Protein AF-A0A8X6VZY4-F1 (afdb_monomer_lite)

Radius of gyration: 20.99 Å; chains: 1; bounding box: 39×26×76 Å

InterPro domains:
  IPR036397 Ribonuclease H superfamily [G3DSA:3.30.420.10] (1-59)

Foldseek 3Di:
DDPLVVQQVVDPDNDPDPVSVVVSSLVSLLPDDLVVVLVVLVVVLVVVVVVVVVVCVVVVDDDPPPPVNVVSVVVSVVVSVVSVVVSVVSVVVVVVVVVPDDDDDDD

pLDDT: mean 78.5, std 12.31, range [52.56, 91.56]

Secondary structure (DSSP, 8-state):
--HHHHHHHT-SS---SHHHHHHHHHHHHHHS-HHHHHHHHHHHHHHHHHHHHHHHHHHT--S-HHHHHHHHHHHHHHHHHHHHHHHHHHHHHHHHHHS--PPPPP-

Organism: Trichonephila clavipes (NCBI:txid2585209)

Structure (mmCIF, N/CA/C/O backbone):
data_AF-A0A8X6VZY4-F1
#
_entry.id   AF-A0A8X6VZY4-F1
#
loop_
_atom_site.group_PDB
_atom_site.id
_atom_site.type_symbol
_atom_site.label_atom_id
_atom_site.label_alt_id
_atom_site.label_comp_id
_atom_site.label_asym_id
_atom_site.label_entity_id
_atom_site.label_seq_id
_atom_site.pdbx_PDB_ins_code
_atom_site.Cartn_x
_atom_site.Cartn_y
_atom_site.Cartn_z
_atom_site.occupancy
_atom_site.B_iso_or_equiv
_atom_site.auth_seq_id
_atom_site.auth_comp_id
_atom_site.auth_asym_id
_atom_site.auth_atom_id
_atom_site.pdbx_PDB_model_num
ATOM 1 N N . MET A 1 1 ? -15.191 5.108 -6.295 1.00 55.09 1 MET A N 1
ATOM 2 C CA . MET A 1 1 ? -14.774 4.788 -4.906 1.00 55.09 1 MET A CA 1
ATOM 3 C C . MET A 1 1 ? -13.742 3.660 -4.908 1.00 55.09 1 MET A C 1
ATOM 5 O O . MET A 1 1 ? -14.024 2.599 -5.458 1.00 55.09 1 MET A O 1
ATOM 9 N N . GLY A 1 2 ? -12.547 3.894 -4.350 1.00 75.94 2 GLY A N 1
ATOM 10 C CA . GLY A 1 2 ? -11.448 2.912 -4.281 1.00 75.94 2 GLY A CA 1
ATOM 11 C C . GLY A 1 2 ? -11.687 1.763 -3.285 1.00 75.94 2 GLY A C 1
ATOM 12 O O . GLY A 1 2 ? -12.700 1.741 -2.588 1.00 75.94 2 GLY A O 1
ATOM 13 N N . PHE A 1 3 ? -10.753 0.804 -3.212 1.00 82.62 3 PHE A N 1
ATOM 14 C CA . PHE A 1 3 ? -10.868 -0.418 -2.391 1.00 82.62 3 PHE A CA 1
ATOM 15 C C . PHE A 1 3 ? -11.173 -0.140 -0.906 1.00 82.62 3 PHE A C 1
ATOM 17 O O . PHE A 1 3 ? -12.093 -0.737 -0.353 1.00 82.62 3 PHE A O 1
ATOM 24 N N . LEU A 1 4 ? -10.473 0.815 -0.285 1.00 83.50 4 LEU A N 1
ATOM 25 C CA . LEU A 1 4 ? -10.705 1.216 1.111 1.00 83.50 4 LEU A CA 1
ATOM 26 C C . LEU A 1 4 ? -12.109 1.793 1.333 1.00 83.50 4 LEU A C 1
ATOM 28 O O . LEU A 1 4 ? -12.768 1.431 2.301 1.00 83.50 4 LEU A O 1
ATOM 32 N N . GLY A 1 5 ? -12.593 2.638 0.416 1.00 83.50 5 GLY A N 1
ATOM 33 C CA . GLY A 1 5 ? -13.926 3.238 0.519 1.00 83.50 5 GLY A CA 1
ATOM 34 C C . GLY A 1 5 ? -15.045 2.198 0.447 1.00 83.50 5 GLY A C 1
ATOM 35 O O . GLY A 1 5 ? -16.013 2.286 1.194 1.00 83.50 5 GLY A O 1
ATOM 36 N N . ARG A 1 6 ? -14.883 1.165 -0.394 1.00 87.31 6 ARG A N 1
ATOM 37 C CA . ARG A 1 6 ? -15.840 0.049 -0.463 1.00 87.31 6 ARG A CA 1
ATOM 38 C C . ARG A 1 6 ? -15.847 -0.784 0.815 1.00 87.31 6 ARG A C 1
ATOM 40 O O . ARG A 1 6 ? -16.919 -1.110 1.307 1.00 87.31 6 ARG A O 1
ATOM 47 N N . ARG A 1 7 ? -14.671 -1.103 1.367 1.00 84.31 7 ARG A N 1
ATOM 48 C CA . ARG A 1 7 ? -14.586 -1.867 2.621 1.00 84.31 7 ARG A CA 1
ATOM 49 C C . ARG A 1 7 ? -15.148 -1.089 3.803 1.00 84.31 7 ARG A C 1
ATOM 51 O O . ARG A 1 7 ? -15.881 -1.666 4.591 1.00 84.31 7 ARG A O 1
ATOM 58 N N . LEU A 1 8 ? -14.882 0.215 3.874 1.00 85.00 8 LEU A N 1
ATOM 59 C CA . LEU A 1 8 ? -15.429 1.090 4.908 1.00 85.00 8 LEU A CA 1
ATOM 60 C C . LEU A 1 8 ? -16.965 1.151 4.859 1.00 85.00 8 LEU A C 1
ATOM 62 O O . LEU A 1 8 ? -17.602 1.048 5.900 1.00 85.00 8 LEU A O 1
ATOM 66 N N . ALA A 1 9 ? -17.549 1.263 3.661 1.00 84.38 9 ALA A N 1
ATOM 67 C CA . ALA A 1 9 ? -19.002 1.266 3.469 1.00 84.38 9 ALA A CA 1
ATOM 68 C C . ALA A 1 9 ? -19.663 -0.090 3.782 1.00 84.38 9 ALA A C 1
ATOM 70 O O . ALA A 1 9 ? -20.834 -0.129 4.138 1.00 84.38 9 ALA A O 1
ATOM 71 N N . ALA A 1 10 ? -18.919 -1.192 3.658 1.00 84.31 10 ALA A N 1
ATOM 72 C CA . ALA A 1 10 ? -19.395 -2.541 3.955 1.00 84.31 10 ALA A CA 1
ATOM 73 C C . ALA A 1 10 ? -19.256 -2.938 5.440 1.00 84.31 10 ALA A C 1
ATOM 75 O O . ALA A 1 10 ? -19.605 -4.062 5.803 1.00 84.31 10 ALA A O 1
ATOM 76 N N . ARG A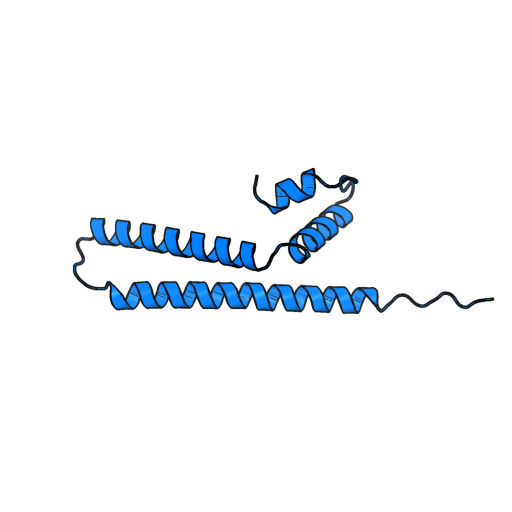 1 11 ? -18.722 -2.063 6.308 1.00 82.88 11 ARG A N 1
ATOM 77 C CA . ARG A 1 11 ? -18.596 -2.358 7.743 1.00 82.88 11 ARG A CA 1
ATOM 78 C C . ARG A 1 11 ? -19.978 -2.424 8.388 1.00 82.88 11 ARG A C 1
ATOM 80 O O . ARG A 1 11 ? -20.796 -1.529 8.209 1.00 82.88 11 ARG A O 1
ATOM 87 N N . THR A 1 12 ? -20.198 -3.461 9.193 1.00 77.56 12 THR A N 1
ATOM 88 C CA . THR A 1 12 ? -21.442 -3.685 9.950 1.00 77.56 12 THR A CA 1
ATOM 89 C C . THR A 1 12 ? -21.746 -2.572 10.945 1.00 77.56 12 THR A C 1
ATOM 91 O O . THR A 1 12 ? -22.911 -2.268 11.177 1.00 77.56 12 THR A O 1
ATOM 94 N N . LEU A 1 13 ? -20.711 -1.951 11.515 1.00 78.19 13 LEU A N 1
ATOM 95 C CA . LEU A 1 13 ? -20.844 -0.756 12.340 1.00 78.19 13 LEU A CA 1
ATOM 96 C C . LEU A 1 13 ? -20.258 0.439 11.580 1.00 78.19 13 LEU A C 1
ATOM 98 O O . LEU A 1 13 ? -19.035 0.478 11.374 1.00 78.19 13 LEU A O 1
ATOM 102 N N . PRO A 1 14 ? -21.096 1.400 11.147 1.00 77.19 14 PRO A N 1
ATOM 103 C CA . PRO A 1 14 ? -20.595 2.633 10.572 1.00 77.19 14 PRO A CA 1
ATOM 104 C C . PRO A 1 14 ? -19.831 3.398 11.662 1.00 77.19 14 PRO A C 1
ATOM 106 O O . PRO A 1 14 ? -20.349 3.555 12.768 1.00 77.19 14 PRO A O 1
ATOM 109 N N . PRO A 1 15 ? -18.595 3.852 11.395 1.00 80.19 15 PRO A N 1
ATOM 110 C CA . PRO A 1 15 ? -17.855 4.647 12.363 1.00 80.19 15 PRO A CA 1
ATOM 111 C C . PRO A 1 15 ? -18.595 5.964 12.604 1.00 80.19 15 PRO A C 1
ATOM 113 O O . PRO A 1 15 ? -18.833 6.725 11.667 1.00 80.19 15 PRO A O 1
ATOM 116 N N . VAL A 1 16 ? -18.951 6.223 13.860 1.00 86.56 16 VAL A N 1
ATOM 117 C CA . VAL A 1 16 ? -19.760 7.389 14.250 1.00 86.56 16 VAL A CA 1
ATOM 118 C C . VAL A 1 16 ? -18.858 8.539 14.699 1.00 86.56 16 VAL A C 1
ATOM 120 O O . VAL A 1 16 ? -19.227 9.708 14.620 1.00 86.56 16 VAL A O 1
ATOM 123 N N . THR A 1 17 ? -17.632 8.219 15.129 1.00 90.94 17 THR A N 1
ATOM 124 C CA . THR A 1 17 ? -16.640 9.197 15.585 1.00 90.94 17 THR A CA 1
ATOM 125 C C . THR A 1 17 ? -15.409 9.253 14.678 1.00 90.94 17 THR A C 1
ATOM 127 O O . THR A 1 17 ? -15.007 8.264 14.062 1.00 90.94 17 THR A O 1
ATOM 130 N N . ILE A 1 18 ? -14.726 10.406 14.649 1.00 91.25 18 ILE A N 1
ATOM 131 C CA . ILE A 1 18 ? -13.454 10.581 13.915 1.00 91.25 18 ILE A CA 1
ATOM 132 C C . ILE A 1 18 ? -12.404 9.555 14.378 1.00 91.25 18 ILE A C 1
ATOM 134 O O . ILE A 1 18 ? -11.615 9.045 13.579 1.00 91.25 18 ILE A O 1
ATOM 138 N N . ARG A 1 19 ? -12.406 9.211 15.672 1.00 88.00 19 ARG A N 1
ATOM 139 C CA . ARG A 1 19 ? -11.496 8.213 16.245 1.00 88.00 19 ARG A CA 1
ATOM 140 C C . ARG A 1 19 ? -11.764 6.818 15.680 1.00 88.00 19 ARG A C 1
ATOM 142 O O . ARG A 1 19 ? -10.814 6.143 15.291 1.00 88.00 19 ARG A O 1
ATOM 149 N N . GLU A 1 20 ? -13.026 6.404 15.618 1.00 87.56 20 GLU A N 1
ATOM 150 C CA . GLU A 1 20 ? -13.427 5.122 15.027 1.00 87.56 20 GLU A CA 1
ATOM 151 C C . GLU A 1 20 ? -13.139 5.070 13.536 1.00 87.56 20 GLU A C 1
ATOM 153 O O . GLU A 1 20 ? -12.624 4.065 13.063 1.00 87.56 20 GLU A O 1
ATOM 158 N N . LEU A 1 21 ? -13.394 6.157 12.804 1.00 88.69 21 LEU A N 1
ATOM 159 C CA . LEU A 1 21 ? -13.069 6.236 11.383 1.00 88.69 21 LEU A CA 1
ATOM 160 C C . LEU A 1 21 ? -11.566 6.049 11.152 1.00 88.69 21 LEU A C 1
ATOM 162 O O . LEU A 1 21 ? -11.160 5.281 10.281 1.00 88.69 21 LEU A O 1
ATOM 166 N N . ARG A 1 22 ? -10.729 6.703 11.965 1.00 89.38 22 ARG A N 1
ATOM 167 C CA . ARG A 1 22 ? -9.272 6.554 11.891 1.00 89.38 22 ARG A CA 1
ATOM 168 C C . ARG A 1 22 ? -8.834 5.114 12.159 1.00 89.38 22 ARG A C 1
ATOM 170 O O . ARG A 1 22 ? -7.972 4.611 11.444 1.00 89.38 22 ARG A O 1
ATOM 177 N N . LEU A 1 23 ? -9.412 4.460 13.166 1.00 86.56 23 LEU A N 1
ATOM 178 C CA . LEU A 1 23 ? -9.114 3.059 13.481 1.00 86.56 23 LEU A CA 1
ATOM 179 C C . LEU A 1 23 ? -9.590 2.123 12.371 1.00 86.56 23 LEU A C 1
ATOM 181 O O . LEU A 1 23 ? -8.810 1.306 11.899 1.00 86.56 23 LEU A O 1
ATOM 185 N N . ALA A 1 24 ? -10.816 2.310 11.882 1.00 88.06 24 ALA A N 1
ATOM 186 C CA . ALA A 1 24 ? -11.370 1.542 10.778 1.00 88.06 24 ALA A CA 1
ATOM 187 C C . ALA A 1 24 ? -10.476 1.640 9.537 1.00 88.06 24 ALA A C 1
ATOM 189 O O . ALA A 1 24 ? -10.106 0.617 8.977 1.00 88.06 24 ALA A O 1
ATOM 190 N N . LEU A 1 25 ? -10.044 2.842 9.148 1.00 88.62 25 LEU A N 1
ATOM 191 C CA . LEU A 1 25 ? -9.124 3.021 8.022 1.00 88.62 25 LEU A CA 1
ATOM 192 C C . LEU A 1 25 ? -7.778 2.327 8.246 1.00 88.62 25 LEU A C 1
ATOM 194 O O . LEU A 1 25 ? -7.247 1.731 7.312 1.00 88.62 25 LEU A O 1
ATOM 198 N N . GLN A 1 26 ? -7.229 2.380 9.462 1.00 87.69 26 GLN A N 1
ATOM 199 C CA . GLN A 1 26 ? -5.990 1.676 9.787 1.00 87.69 26 GLN A CA 1
ATOM 200 C C . GLN A 1 26 ? -6.159 0.154 9.740 1.00 87.69 26 GLN A C 1
ATOM 202 O O . GLN A 1 26 ? -5.275 -0.519 9.219 1.00 87.69 26 GLN A O 1
ATOM 207 N N . ASP A 1 27 ? -7.276 -0.381 10.231 1.00 86.31 27 ASP A N 1
ATOM 208 C CA . ASP A 1 27 ? -7.583 -1.812 10.194 1.00 86.31 27 ASP A CA 1
ATOM 209 C C . ASP A 1 27 ? -7.788 -2.292 8.755 1.00 86.31 27 ASP A C 1
ATOM 211 O O . ASP A 1 27 ? -7.185 -3.279 8.337 1.00 86.31 27 ASP A O 1
ATOM 215 N N . GLU A 1 28 ? -8.576 -1.563 7.959 1.00 89.38 28 GLU A N 1
ATOM 216 C CA . GLU A 1 28 ? -8.771 -1.868 6.539 1.00 89.38 28 GLU A CA 1
ATOM 217 C C . GLU A 1 28 ? -7.443 -1.787 5.771 1.00 89.38 28 GLU A C 1
ATOM 219 O O . GLU A 1 28 ? -7.123 -2.663 4.958 1.00 89.38 28 GLU A O 1
ATOM 224 N N . TRP A 1 29 ? -6.626 -0.771 6.071 1.00 88.94 29 TRP A N 1
ATOM 225 C CA . TRP A 1 29 ? -5.280 -0.641 5.526 1.00 88.94 29 TRP A CA 1
ATOM 226 C C . TRP A 1 29 ? -4.350 -1.754 5.991 1.00 88.94 29 TRP A C 1
ATOM 228 O O . TRP A 1 29 ? -3.497 -2.145 5.208 1.00 88.94 29 TRP A O 1
ATOM 238 N N . ALA A 1 30 ? -4.485 -2.309 7.197 1.00 86.81 30 ALA A N 1
ATOM 239 C CA . ALA A 1 30 ? -3.677 -3.429 7.688 1.00 86.81 30 ALA A CA 1
ATOM 240 C C . ALA A 1 30 ? -4.162 -4.794 7.157 1.00 86.81 30 ALA A C 1
ATOM 242 O O . ALA A 1 30 ? -3.360 -5.727 7.042 1.00 86.81 30 ALA A O 1
ATOM 243 N N . ALA A 1 31 ? -5.446 -4.895 6.798 1.00 86.75 31 ALA A N 1
ATOM 244 C CA . ALA A 1 31 ? -6.109 -6.091 6.278 1.00 86.75 31 ALA A CA 1
ATOM 245 C C . ALA A 1 31 ? -6.054 -6.225 4.745 1.00 86.75 31 ALA A C 1
ATOM 247 O O . ALA A 1 31 ? -6.443 -7.256 4.202 1.00 86.75 31 ALA A O 1
ATOM 248 N N . MET A 1 32 ? -5.600 -5.200 4.019 1.00 88.44 32 MET A N 1
ATOM 249 C CA . MET A 1 32 ? -5.425 -5.269 2.564 1.00 88.44 32 MET A CA 1
ATOM 250 C C . MET A 1 32 ? -4.424 -6.378 2.151 1.00 88.44 32 MET A C 1
ATOM 252 O O . MET A 1 32 ? -3.346 -6.487 2.742 1.00 88.44 32 MET A O 1
ATOM 256 N N . PRO A 1 33 ? -4.710 -7.210 1.140 1.00 88.19 33 PRO A N 1
ATOM 257 C CA . PRO A 1 33 ? -3.729 -8.178 0.651 1.00 88.19 33 PRO A CA 1
ATOM 258 C C . PRO A 1 33 ? -2.498 -7.474 0.066 1.00 88.19 33 PRO A C 1
ATOM 260 O O . PRO A 1 33 ? -2.645 -6.517 -0.692 1.00 88.19 33 PRO A O 1
ATOM 263 N N . GLN A 1 34 ? -1.286 -7.947 0.377 1.00 86.88 34 GLN A N 1
ATOM 264 C CA . GLN A 1 34 ? -0.055 -7.356 -0.175 1.00 86.88 34 GLN A CA 1
ATOM 265 C C . GLN A 1 34 ? -0.024 -7.445 -1.708 1.00 86.88 34 GLN A C 1
ATOM 267 O O . GLN A 1 34 ? 0.341 -6.484 -2.369 1.00 86.88 34 GLN A O 1
ATOM 272 N N . GLN A 1 35 ? -0.536 -8.542 -2.269 1.00 89.06 35 GLN A N 1
ATOM 273 C CA . GLN A 1 35 ? -0.682 -8.731 -3.716 1.00 89.06 35 GLN A CA 1
ATOM 274 C C . GLN A 1 35 ? -1.527 -7.638 -4.384 1.00 89.06 35 GLN A C 1
ATOM 276 O O . GLN A 1 35 ? -1.239 -7.229 -5.507 1.00 89.06 35 GLN A O 1
ATOM 281 N N . LEU A 1 36 ? -2.550 -7.122 -3.691 1.00 88.50 36 LEU A N 1
ATOM 282 C CA . LEU A 1 36 ? -3.362 -6.026 -4.214 1.00 88.50 36 LEU A CA 1
ATOM 283 C C . LEU A 1 36 ? -2.565 -4.717 -4.255 1.00 88.50 36 LEU A C 1
ATOM 285 O O . LEU A 1 36 ? -2.666 -3.973 -5.225 1.00 88.50 36 LEU A O 1
ATOM 289 N N . ILE A 1 37 ? -1.766 -4.451 -3.221 1.00 89.75 37 ILE A N 1
ATOM 290 C CA . ILE A 1 37 ? -0.873 -3.287 -3.169 1.00 89.75 37 ILE A CA 1
ATOM 291 C C . ILE A 1 37 ? 0.151 -3.370 -4.304 1.00 89.75 37 IL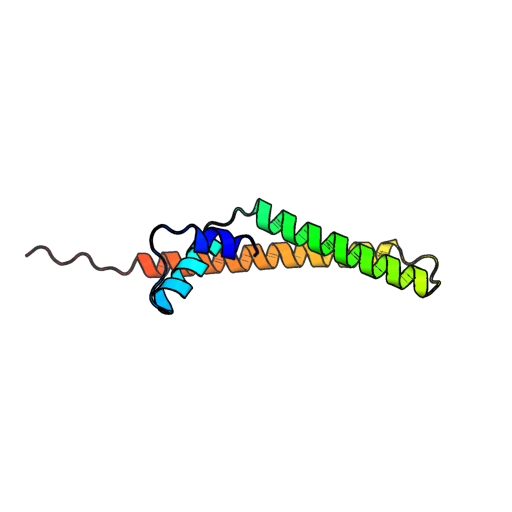E A C 1
ATOM 293 O O . ILE A 1 37 ? 0.311 -2.411 -5.053 1.00 89.75 37 ILE A O 1
ATOM 297 N N . ASP A 1 38 ? 0.773 -4.533 -4.478 1.00 89.88 38 ASP A N 1
ATOM 298 C CA . ASP A 1 38 ? 1.786 -4.761 -5.507 1.00 89.88 38 ASP A CA 1
ATOM 299 C C . ASP A 1 38 ? 1.183 -4.599 -6.912 1.00 89.88 38 ASP A C 1
ATOM 301 O O . ASP A 1 38 ? 1.721 -3.872 -7.744 1.00 89.88 38 ASP A O 1
ATOM 305 N N . THR A 1 39 ? -0.009 -5.158 -7.146 1.00 90.56 39 THR A N 1
ATOM 306 C CA . THR A 1 39 ? -0.756 -4.985 -8.405 1.00 90.56 39 THR A CA 1
ATOM 307 C C . THR A 1 39 ? -1.067 -3.514 -8.687 1.00 90.56 39 THR A C 1
ATOM 309 O O . THR A 1 39 ? -0.940 -3.059 -9.826 1.00 90.56 39 THR A O 1
ATOM 312 N N . LEU A 1 40 ? -1.474 -2.750 -7.667 1.00 89.50 40 LEU A N 1
ATOM 313 C CA . LEU A 1 40 ? -1.764 -1.324 -7.817 1.00 89.50 40 LEU A CA 1
ATOM 314 C C . LEU A 1 40 ? -0.507 -0.536 -8.188 1.00 89.50 40 LEU A C 1
ATOM 316 O O . LEU A 1 40 ? -0.565 0.248 -9.134 1.00 89.50 40 LEU A O 1
ATOM 320 N N . ILE A 1 41 ? 0.610 -0.776 -7.501 1.00 89.38 41 ILE A N 1
ATOM 321 C CA . ILE A 1 41 ? 1.894 -0.114 -7.766 1.00 89.38 41 ILE A CA 1
ATOM 322 C C . ILE A 1 41 ? 2.377 -0.436 -9.186 1.00 89.38 41 ILE A C 1
ATOM 324 O O . ILE A 1 41 ? 2.644 0.485 -9.954 1.00 89.38 41 ILE A O 1
ATOM 328 N N . LEU A 1 42 ? 2.340 -1.707 -9.597 1.00 87.88 42 LEU A N 1
ATOM 329 C CA . LEU A 1 42 ? 2.677 -2.125 -10.964 1.00 87.88 42 LEU A CA 1
ATOM 330 C C . LEU A 1 42 ? 1.748 -1.505 -12.020 1.00 87.88 42 LEU A C 1
ATOM 332 O O . LEU A 1 42 ? 2.174 -1.168 -13.122 1.00 87.88 42 LEU A O 1
ATOM 336 N N . SER A 1 43 ? 0.455 -1.347 -11.717 1.00 88.75 43 SER A N 1
ATOM 337 C CA . SER A 1 43 ? -0.487 -0.677 -12.628 1.00 88.75 43 SER A CA 1
ATOM 338 C C . SER A 1 43 ? -0.219 0.823 -12.765 1.00 88.75 43 SER A C 1
ATOM 340 O O . SER A 1 43 ? -0.606 1.421 -13.768 1.00 88.75 43 SER A O 1
ATOM 342 N N . MET A 1 44 ? 0.365 1.448 -11.739 1.00 88.69 44 MET A N 1
ATOM 343 C CA . MET A 1 44 ? 0.748 2.856 -11.776 1.00 88.69 44 MET A CA 1
ATOM 344 C C . MET A 1 44 ? 2.064 3.028 -12.515 1.00 88.69 44 MET A C 1
ATOM 346 O O . MET A 1 44 ? 2.128 3.899 -13.370 1.00 88.69 44 MET A O 1
ATOM 350 N N . GLY A 1 45 ? 3.020 2.123 -12.299 1.00 86.88 45 GLY A N 1
ATOM 351 C CA . GLY A 1 45 ? 4.242 2.010 -13.090 1.00 86.88 45 GLY A CA 1
ATOM 352 C C . GLY A 1 45 ? 3.977 1.972 -14.592 1.00 86.88 45 GLY A C 1
ATOM 353 O O . GLY A 1 45 ? 4.351 2.896 -15.303 1.00 86.88 45 GLY A O 1
ATOM 354 N N . ARG A 1 46 ? 3.171 1.003 -15.043 1.00 86.38 46 ARG A N 1
ATOM 355 C CA . ARG A 1 46 ? 2.779 0.874 -16.460 1.00 86.38 46 ARG A CA 1
ATOM 356 C C . ARG A 1 46 ? 2.097 2.119 -17.028 1.00 86.38 46 ARG A C 1
ATOM 358 O O . ARG A 1 46 ? 2.287 2.467 -18.189 1.00 86.38 46 ARG A O 1
ATOM 365 N N . ARG A 1 47 ? 1.277 2.801 -16.221 1.00 88.12 47 ARG A N 1
ATOM 366 C CA . ARG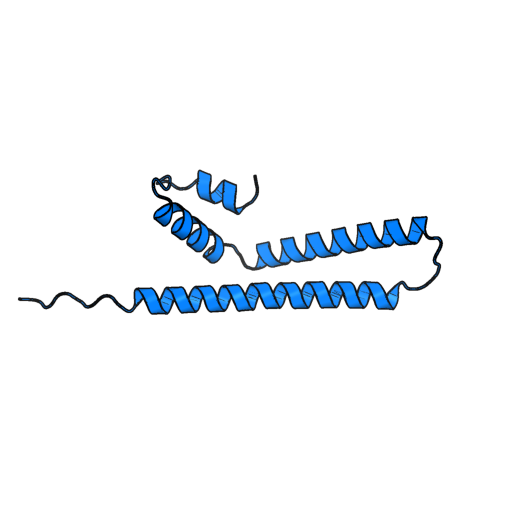 A 1 47 ? 0.629 4.056 -16.636 1.00 88.12 47 ARG A CA 1
ATOM 367 C C . ARG A 1 47 ? 1.642 5.192 -16.760 1.00 88.12 47 ARG A C 1
ATOM 369 O O . ARG A 1 47 ? 1.545 5.959 -17.708 1.00 88.12 47 ARG A O 1
ATOM 376 N N . CYS A 1 48 ? 2.610 5.277 -15.852 1.00 86.25 48 CYS A N 1
ATOM 377 C CA . CYS A 1 48 ? 3.706 6.237 -15.941 1.00 86.25 48 CYS A CA 1
ATOM 378 C C . CYS A 1 48 ? 4.580 5.980 -17.174 1.00 86.25 48 CYS A C 1
ATOM 380 O O . CYS A 1 48 ? 4.833 6.921 -17.916 1.00 86.25 48 CYS A O 1
ATOM 382 N N . GLU A 1 49 ? 4.953 4.726 -17.444 1.00 83.56 49 GLU A N 1
ATOM 383 C CA . GLU A 1 49 ? 5.686 4.324 -18.657 1.00 83.56 49 GLU A CA 1
ATOM 384 C C . GLU A 1 49 ? 4.923 4.726 -19.920 1.00 83.56 49 GLU A C 1
ATOM 386 O O . GLU A 1 49 ? 5.472 5.374 -20.803 1.00 83.56 49 GLU A O 1
ATOM 391 N N . THR A 1 50 ? 3.617 4.442 -19.970 1.00 84.94 50 THR A N 1
ATOM 392 C CA . THR A 1 50 ? 2.764 4.824 -21.107 1.00 84.94 50 THR A CA 1
ATOM 393 C C . THR A 1 50 ? 2.737 6.347 -21.298 1.00 84.94 50 THR A C 1
ATOM 395 O O . THR A 1 50 ? 2.850 6.837 -22.420 1.00 84.94 50 THR A O 1
ATOM 398 N N . CYS A 1 51 ? 2.625 7.122 -20.213 1.00 84.50 51 CYS A N 1
ATOM 399 C CA . CYS A 1 51 ? 2.676 8.586 -20.269 1.00 84.50 51 CYS A CA 1
ATOM 400 C C . CYS A 1 51 ? 4.039 9.116 -20.745 1.00 84.50 51 CYS A C 1
ATOM 402 O O . CYS A 1 51 ? 4.076 10.095 -21.491 1.00 84.50 51 CYS A O 1
ATOM 404 N N . LEU A 1 52 ? 5.142 8.489 -20.327 1.00 81.88 52 LEU A N 1
ATOM 405 C CA . LEU A 1 52 ? 6.495 8.849 -20.757 1.00 81.88 52 LEU A CA 1
ATOM 406 C C . LEU A 1 52 ? 6.714 8.515 -22.235 1.00 81.88 52 LEU A C 1
ATOM 408 O O . LEU A 1 52 ? 7.156 9.381 -22.984 1.00 81.88 52 LEU A O 1
ATOM 412 N N . ALA A 1 53 ? 6.296 7.330 -22.682 1.00 78.62 53 ALA A N 1
ATOM 413 C CA . ALA A 1 53 ? 6.364 6.922 -24.082 1.00 78.62 53 ALA A CA 1
ATOM 414 C C . ALA A 1 53 ? 5.561 7.868 -24.993 1.00 78.62 53 ALA A C 1
ATOM 416 O O . ALA A 1 53 ? 6.056 8.312 -26.029 1.00 78.62 53 ALA A O 1
ATOM 417 N N . HIS A 1 54 ? 4.353 8.270 -24.580 1.00 76.56 54 HIS A N 1
ATOM 418 C CA . HIS A 1 54 ? 3.585 9.289 -25.302 1.00 76.56 54 HIS A CA 1
ATOM 419 C C . HIS A 1 54 ? 4.296 10.649 -25.344 1.00 76.56 54 HIS A C 1
ATOM 421 O O . HIS A 1 54 ? 4.229 11.340 -26.360 1.00 76.56 54 HIS A O 1
ATOM 427 N N . ARG A 1 55 ? 4.989 11.043 -24.269 1.00 70.75 55 ARG A N 1
ATOM 428 C CA . ARG A 1 55 ? 5.778 12.282 -24.233 1.00 70.75 55 ARG A CA 1
ATOM 429 C C . ARG A 1 55 ? 6.982 12.211 -25.176 1.00 70.75 55 ARG A C 1
ATOM 431 O O . ARG A 1 55 ? 7.195 13.158 -25.925 1.00 70.75 55 ARG A O 1
ATOM 438 N N . GLY A 1 56 ? 7.711 11.094 -25.184 1.00 65.12 56 GLY A N 1
ATOM 439 C CA . GLY A 1 56 ? 8.842 10.849 -26.085 1.00 65.12 56 GLY A CA 1
ATOM 440 C C . GLY A 1 56 ? 8.435 10.835 -27.560 1.00 65.12 56 GLY A C 1
ATOM 441 O O . GLY A 1 56 ? 9.116 11.440 -28.386 1.00 65.12 56 GLY A O 1
ATOM 442 N N . PHE A 1 57 ? 7.265 10.265 -27.875 1.00 58.84 57 PHE A N 1
ATOM 443 C CA . PHE A 1 57 ? 6.685 10.284 -29.222 1.00 58.84 57 PHE A CA 1
ATOM 444 C C . PHE A 1 57 ? 6.354 11.705 -29.711 1.00 58.84 57 PHE A C 1
ATOM 446 O O . PHE A 1 57 ? 6.564 12.019 -30.880 1.00 58.84 57 PHE A O 1
ATOM 453 N N . MET A 1 58 ? 5.875 12.592 -28.829 1.00 57.56 58 MET A N 1
ATOM 454 C CA . MET A 1 58 ? 5.652 14.005 -29.179 1.00 57.56 58 MET A CA 1
ATOM 455 C C . MET A 1 58 ? 6.952 14.814 -29.296 1.00 57.56 58 MET A C 1
ATOM 457 O O . MET A 1 58 ? 6.960 15.851 -29.954 1.00 57.56 58 MET A O 1
ATOM 461 N N . GLU A 1 59 ? 8.032 14.376 -28.642 1.00 60.19 59 GLU A N 1
ATOM 462 C CA . GLU A 1 59 ? 9.302 15.110 -28.561 1.00 60.19 59 GLU A CA 1
ATOM 463 C C . GLU A 1 59 ? 10.355 14.624 -29.580 1.00 60.19 59 GLU A C 1
ATOM 465 O O . GLU A 1 59 ? 11.443 15.189 -29.645 1.00 60.19 59 GLU A O 1
ATOM 470 N N . GLY A 1 60 ? 10.039 13.620 -30.411 1.00 57.53 60 GLY A N 1
ATOM 471 C CA . GLY A 1 60 ? 10.879 13.199 -31.540 1.00 57.53 60 GLY A CA 1
ATOM 472 C C . GLY A 1 60 ? 12.268 12.677 -31.151 1.00 57.53 60 GLY A C 1
ATOM 473 O O . GLY A 1 60 ? 13.211 12.846 -31.921 1.00 57.53 60 GLY A O 1
ATOM 474 N N . ARG A 1 61 ? 12.425 12.081 -29.959 1.00 56.00 61 ARG A N 1
ATOM 475 C CA . ARG A 1 61 ? 13.688 11.453 -29.536 1.00 56.00 61 ARG A CA 1
ATOM 476 C C . ARG A 1 61 ? 13.683 9.965 -29.871 1.00 56.00 61 ARG A C 1
ATOM 478 O O . ARG A 1 61 ? 12.980 9.184 -29.242 1.00 56.00 61 ARG A O 1
ATOM 485 N N . GLU A 1 62 ? 14.497 9.596 -30.848 1.00 52.56 62 GLU A N 1
ATOM 486 C CA . GLU A 1 62 ? 14.906 8.221 -31.124 1.00 52.56 62 GLU A CA 1
ATOM 487 C C . GLU A 1 62 ? 15.961 7.803 -30.075 1.00 52.56 62 GLU A C 1
ATOM 489 O O . GLU A 1 62 ? 16.930 8.529 -29.842 1.00 52.56 62 GLU A O 1
ATOM 494 N N . SER A 1 63 ? 15.785 6.634 -29.446 1.00 52.69 63 SER A N 1
ATOM 495 C CA . SER A 1 63 ? 16.788 5.884 -28.653 1.00 52.69 63 SER A CA 1
ATOM 496 C C . SER A 1 63 ? 17.285 6.448 -27.295 1.00 52.69 63 SER A C 1
ATOM 498 O O . SER A 1 63 ? 18.472 6.704 -27.117 1.00 52.69 63 SER A O 1
ATOM 500 N N . VAL A 1 64 ? 16.401 6.517 -26.283 1.00 54.47 64 VAL A N 1
ATOM 501 C CA . VAL A 1 64 ? 16.763 6.443 -24.833 1.00 54.47 64 VAL A CA 1
ATOM 502 C C . VAL A 1 64 ? 15.851 5.421 -24.128 1.00 54.47 64 VAL A C 1
ATOM 504 O O . VAL A 1 64 ? 15.282 5.663 -23.068 1.00 54.47 64 VAL A O 1
ATOM 507 N N . GLU A 1 65 ? 15.602 4.285 -24.776 1.00 56.12 65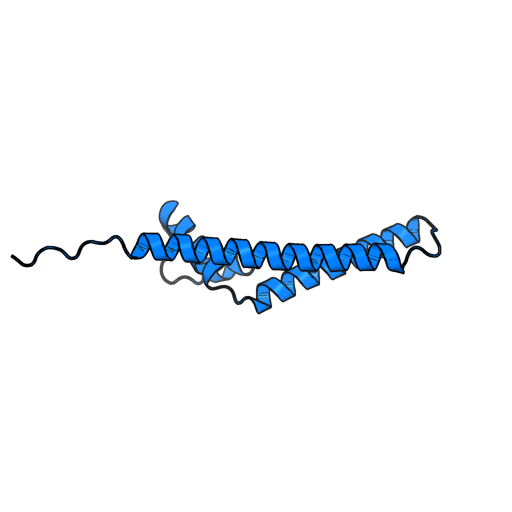 GLU A N 1
ATOM 508 C CA . GLU A 1 65 ? 14.560 3.351 -24.333 1.00 56.12 65 GLU A CA 1
ATOM 509 C C . GLU A 1 65 ? 15.028 2.430 -23.194 1.00 56.12 65 GLU A C 1
ATOM 511 O O . GLU A 1 65 ? 14.200 2.008 -22.394 1.00 56.12 65 GLU A O 1
ATOM 516 N N . ASP A 1 66 ? 16.332 2.210 -23.016 1.00 56.69 66 ASP A N 1
ATOM 517 C CA . ASP A 1 66 ? 16.828 1.271 -21.999 1.00 56.69 66 ASP A CA 1
ATOM 518 C C . ASP A 1 66 ? 17.051 1.912 -20.614 1.00 56.69 66 ASP A C 1
ATOM 520 O O . ASP A 1 66 ? 16.700 1.320 -19.589 1.00 56.69 66 ASP A O 1
ATOM 524 N N . ASP A 1 67 ? 17.565 3.146 -20.553 1.00 64.00 67 ASP A N 1
ATOM 525 C CA . ASP A 1 67 ? 17.917 3.793 -19.278 1.00 64.00 67 ASP A CA 1
ATOM 526 C C . ASP A 1 67 ? 16.687 4.302 -18.504 1.00 64.00 67 ASP A C 1
ATOM 528 O O . ASP A 1 67 ? 16.593 4.128 -17.285 1.00 64.00 67 ASP A O 1
ATOM 532 N N . GLU A 1 68 ? 15.703 4.897 -19.190 1.00 65.44 68 GLU A N 1
ATOM 533 C CA . GLU A 1 68 ? 14.503 5.425 -18.525 1.00 65.44 68 GLU A CA 1
ATOM 534 C C . GLU A 1 68 ? 13.573 4.310 -18.038 1.00 65.44 68 GLU A C 1
ATOM 536 O O . GLU A 1 68 ? 13.052 4.391 -16.924 1.00 65.44 68 GLU A O 1
ATOM 541 N N . HIS A 1 69 ? 13.387 3.243 -18.822 1.00 67.75 69 HIS A N 1
ATOM 542 C CA . HIS A 1 69 ? 12.556 2.108 -18.409 1.00 67.75 69 HIS A CA 1
ATOM 543 C C . HIS A 1 69 ? 13.172 1.372 -17.213 1.00 67.75 69 HIS A C 1
ATOM 545 O O . HIS A 1 69 ? 12.446 0.983 -16.295 1.00 67.75 69 HIS A O 1
ATOM 551 N N . SER A 1 70 ? 14.505 1.258 -17.173 1.00 72.62 70 SER A N 1
ATOM 552 C CA . SER A 1 70 ? 15.239 0.723 -16.022 1.00 72.62 70 SER A CA 1
ATOM 553 C C . SER A 1 70 ? 15.041 1.587 -14.769 1.00 72.62 70 SER A C 1
ATOM 555 O O . SER A 1 70 ? 14.653 1.078 -13.715 1.00 72.62 70 SER A O 1
ATOM 557 N N . ALA A 1 71 ? 15.179 2.913 -14.893 1.00 80.00 71 ALA A N 1
ATOM 558 C CA . ALA A 1 71 ? 14.961 3.837 -13.780 1.00 80.00 71 ALA A CA 1
ATOM 559 C C . ALA A 1 71 ? 13.505 3.828 -13.275 1.00 80.00 71 ALA A C 1
ATOM 561 O O . ALA A 1 71 ? 13.246 3.941 -12.074 1.00 80.00 71 ALA A O 1
ATOM 562 N N . VAL A 1 72 ? 12.520 3.692 -14.169 1.00 80.12 72 VAL A N 1
ATOM 563 C CA . VAL A 1 72 ? 11.106 3.586 -13.784 1.00 80.12 72 VAL A CA 1
ATOM 564 C C . VAL A 1 72 ? 10.836 2.270 -13.052 1.00 80.12 72 VAL A C 1
ATOM 566 O O . VAL A 1 72 ? 10.198 2.298 -11.997 1.00 80.12 72 VAL A O 1
ATOM 569 N N . ALA A 1 73 ? 11.365 1.146 -13.541 1.00 80.88 73 ALA A N 1
ATOM 570 C CA . ALA A 1 73 ? 11.258 -0.154 -12.878 1.00 80.88 73 ALA A CA 1
ATOM 571 C C . ALA A 1 73 ? 11.876 -0.137 -11.469 1.00 80.88 73 ALA A C 1
ATOM 573 O O . ALA A 1 73 ? 11.228 -0.558 -10.506 1.00 80.88 73 ALA A O 1
ATOM 574 N N . GLU A 1 74 ? 13.072 0.437 -11.322 1.00 85.56 74 GLU A N 1
ATOM 575 C CA . GLU A 1 74 ? 13.741 0.594 -10.028 1.00 85.56 74 GLU A CA 1
ATOM 576 C C . GLU A 1 74 ? 12.907 1.456 -9.063 1.00 85.56 74 GLU A C 1
ATOM 578 O O 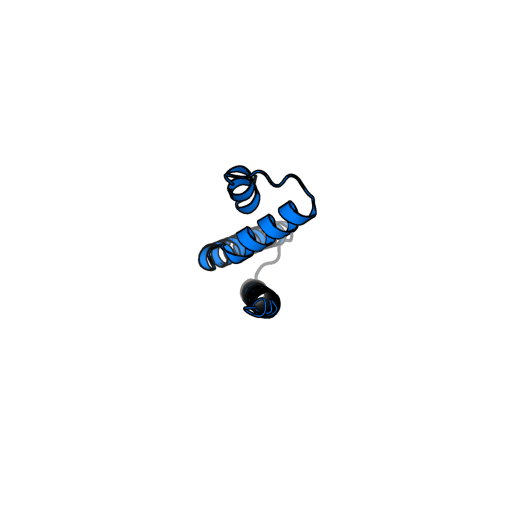. GLU A 1 74 ? 12.694 1.098 -7.902 1.00 85.56 74 GLU A O 1
ATOM 583 N N . ASN A 1 75 ? 12.347 2.568 -9.546 1.00 86.06 75 ASN A N 1
ATOM 584 C CA . ASN A 1 75 ? 11.482 3.435 -8.744 1.00 86.06 75 ASN A CA 1
ATOM 585 C C . ASN A 1 75 ? 10.197 2.729 -8.283 1.00 86.06 75 ASN A C 1
ATOM 587 O O . ASN A 1 75 ? 9.747 2.934 -7.151 1.00 86.06 75 ASN A O 1
ATOM 591 N N . ILE A 1 76 ? 9.604 1.888 -9.134 1.00 87.56 76 ILE A N 1
ATOM 592 C CA . ILE A 1 76 ? 8.422 1.077 -8.808 1.00 87.56 76 ILE A CA 1
ATOM 593 C C . ILE A 1 76 ? 8.755 0.074 -7.699 1.00 87.56 76 ILE A C 1
ATOM 595 O O . ILE A 1 76 ? 7.991 -0.053 -6.735 1.00 87.56 76 ILE A O 1
ATOM 599 N N . GLU A 1 77 ? 9.884 -0.625 -7.813 1.00 87.81 77 GLU A N 1
ATOM 600 C CA . GLU A 1 77 ? 10.327 -1.606 -6.822 1.00 87.81 77 GLU A CA 1
ATOM 601 C C . GLU A 1 77 ? 10.654 -0.939 -5.481 1.00 87.81 77 GLU A C 1
ATOM 603 O O . GLU A 1 77 ? 10.110 -1.335 -4.444 1.00 87.81 77 GLU A O 1
ATOM 608 N N . ASN A 1 78 ? 11.405 0.164 -5.509 1.00 89.88 78 ASN A N 1
ATOM 609 C CA . ASN A 1 78 ? 11.704 0.981 -4.334 1.00 89.88 78 ASN A CA 1
ATOM 610 C C . ASN A 1 78 ? 10.427 1.489 -3.647 1.00 89.88 78 ASN A C 1
ATOM 612 O O . ASN A 1 78 ? 10.298 1.423 -2.419 1.00 89.88 78 ASN A O 1
ATOM 616 N N . ALA A 1 79 ? 9.438 1.951 -4.419 1.00 86.62 79 ALA A N 1
ATOM 617 C CA . ALA A 1 79 ? 8.146 2.369 -3.883 1.00 86.62 79 ALA A CA 1
ATOM 618 C C . ALA A 1 79 ? 7.380 1.194 -3.255 1.00 86.62 79 ALA A C 1
ATOM 620 O O . ALA A 1 79 ? 6.805 1.330 -2.170 1.00 86.62 79 ALA A O 1
ATOM 621 N N . SER A 1 80 ? 7.397 0.024 -3.896 1.00 88.12 80 SER A N 1
ATOM 622 C CA . SER A 1 80 ? 6.774 -1.194 -3.377 1.00 88.12 80 SER A CA 1
ATOM 623 C C . SER A 1 80 ? 7.395 -1.625 -2.048 1.00 88.12 80 SER A C 1
ATOM 625 O O . SER A 1 80 ? 6.681 -1.853 -1.063 1.00 88.12 80 SER A O 1
ATOM 627 N N . GLU A 1 81 ? 8.724 -1.642 -1.961 1.00 90.00 81 GLU A N 1
ATOM 628 C CA . GLU A 1 81 ? 9.436 -1.901 -0.714 1.00 90.00 81 GLU A CA 1
ATOM 629 C C . GLU A 1 81 ? 9.127 -0.872 0.371 1.00 90.00 81 GLU A C 1
ATOM 631 O O . GLU A 1 81 ? 8.901 -1.246 1.525 1.00 90.00 81 GLU A O 1
ATOM 636 N N . ALA A 1 82 ? 9.099 0.418 0.032 1.00 91.56 82 ALA A N 1
ATOM 637 C CA . ALA A 1 82 ? 8.797 1.475 0.987 1.00 91.56 82 ALA A CA 1
ATOM 638 C C . ALA A 1 82 ? 7.395 1.292 1.586 1.00 91.56 82 ALA A C 1
ATOM 640 O O . ALA A 1 82 ? 7.220 1.381 2.807 1.00 91.56 82 ALA A O 1
ATOM 641 N N . VAL A 1 83 ? 6.401 0.949 0.759 1.00 89.19 83 VAL A N 1
ATOM 642 C CA . VAL A 1 83 ? 5.042 0.649 1.228 1.00 89.19 83 VAL A CA 1
ATOM 643 C C . VAL A 1 83 ? 5.033 -0.588 2.130 1.00 89.19 83 VAL A C 1
ATOM 645 O O . VAL A 1 83 ? 4.418 -0.546 3.200 1.00 89.19 83 VAL A O 1
ATOM 648 N N . ARG A 1 84 ? 5.758 -1.659 1.773 1.00 88.75 84 ARG A N 1
ATOM 649 C CA . ARG A 1 84 ? 5.897 -2.858 2.625 1.00 88.75 84 ARG A CA 1
ATOM 650 C C . ARG A 1 84 ? 6.523 -2.526 3.981 1.00 88.75 84 ARG A C 1
ATOM 652 O O . ARG A 1 84 ? 5.967 -2.898 5.016 1.00 88.75 84 ARG A O 1
ATOM 659 N N . LYS A 1 85 ? 7.631 -1.778 3.993 1.00 89.56 85 LYS A N 1
ATOM 660 C CA . LYS A 1 85 ? 8.357 -1.368 5.208 1.00 89.56 85 LYS A CA 1
ATOM 661 C C . LYS A 1 85 ? 7.488 -0.489 6.110 1.00 89.56 85 LYS A C 1
ATOM 663 O O . LYS A 1 85 ? 7.392 -0.751 7.310 1.00 89.56 85 LYS A O 1
ATOM 668 N N . ASN A 1 86 ? 6.801 0.506 5.551 1.00 89.62 86 ASN A N 1
ATOM 669 C CA . ASN A 1 86 ? 5.899 1.379 6.309 1.00 89.62 86 ASN A CA 1
ATOM 670 C C . ASN A 1 86 ? 4.743 0.596 6.934 1.00 89.62 86 ASN A C 1
ATOM 672 O O . ASN A 1 86 ? 4.409 0.784 8.104 1.00 89.62 86 ASN A O 1
ATOM 676 N N . ARG A 1 87 ? 4.169 -0.339 6.178 1.00 87.62 87 ARG A N 1
ATOM 677 C CA . ARG A 1 87 ? 3.064 -1.172 6.648 1.00 87.62 87 ARG A CA 1
ATOM 678 C C . ARG A 1 87 ? 3.486 -2.148 7.740 1.00 87.62 87 ARG A C 1
ATOM 680 O O . ARG A 1 87 ? 2.738 -2.355 8.695 1.00 87.62 87 ARG A O 1
ATOM 687 N N . PHE A 1 88 ? 4.687 -2.709 7.633 1.00 86.56 88 PHE A N 1
ATOM 688 C CA . PHE A 1 88 ? 5.270 -3.544 8.678 1.00 86.56 88 PHE A CA 1
ATOM 689 C C . PHE A 1 88 ? 5.471 -2.752 9.975 1.00 86.56 88 PHE A C 1
ATOM 691 O O . PHE A 1 88 ? 4.999 -3.176 11.029 1.00 86.56 88 PHE A O 1
ATOM 698 N N . LYS A 1 89 ? 6.073 -1.558 9.892 1.00 86.31 89 LYS A N 1
ATOM 699 C CA . LYS A 1 89 ? 6.243 -0.659 11.046 1.00 86.31 89 LYS A CA 1
ATOM 700 C C . LYS A 1 89 ? 4.903 -0.291 11.690 1.00 86.31 89 LYS A C 1
ATOM 702 O O . LYS A 1 89 ? 4.780 -0.310 12.910 1.00 86.31 89 LYS A O 1
ATOM 707 N N . GLN A 1 90 ? 3.877 -0.021 10.882 1.00 83.88 90 GLN A N 1
ATOM 708 C CA . GLN A 1 90 ? 2.537 0.286 11.384 1.00 83.88 90 GLN A CA 1
ATOM 709 C C . GLN A 1 90 ? 1.904 -0.900 12.131 1.00 83.88 90 GLN A C 1
ATOM 711 O O . GLN A 1 90 ? 1.263 -0.693 13.160 1.00 83.88 90 GLN A O 1
ATOM 716 N N . ARG A 1 91 ? 2.106 -2.138 11.658 1.00 83.00 91 ARG A N 1
ATOM 717 C CA . ARG A 1 91 ? 1.655 -3.351 12.360 1.00 83.00 91 ARG A CA 1
ATOM 718 C C . ARG A 1 91 ? 2.385 -3.560 13.689 1.00 83.00 91 ARG A C 1
ATOM 720 O O . ARG A 1 91 ? 1.729 -3.892 14.672 1.00 83.00 91 ARG A O 1
ATOM 727 N N . GLN A 1 92 ? 3.697 -3.323 13.739 1.00 79.00 92 GLN A N 1
ATOM 728 C CA . GLN A 1 92 ? 4.476 -3.409 14.983 1.00 79.00 92 GLN A CA 1
ATOM 729 C C . GLN A 1 92 ? 3.977 -2.400 16.025 1.00 79.00 92 GLN A C 1
ATOM 731 O O . GLN A 1 92 ? 3.582 -2.794 17.119 1.00 79.00 92 GLN A O 1
ATOM 736 N N . GLY A 1 93 ? 3.825 -1.131 15.631 1.00 76.25 93 GLY A N 1
ATOM 737 C CA . GLY A 1 93 ? 3.317 -0.086 16.523 1.00 76.25 93 GLY A CA 1
ATOM 738 C C . GLY A 1 93 ? 1.850 -0.259 16.949 1.00 76.25 93 GLY A C 1
ATOM 739 O O . GLY A 1 93 ? 1.410 0.382 17.901 1.00 76.25 93 GLY A O 1
ATOM 740 N N . GLN A 1 94 ? 1.063 -1.096 16.261 1.00 67.12 94 GLN A N 1
ATOM 741 C CA . GLN A 1 94 ? -0.266 -1.521 16.724 1.00 67.12 94 GLN A CA 1
ATOM 742 C C . GLN A 1 94 ? -0.193 -2.699 17.706 1.00 67.12 94 GLN A C 1
ATOM 744 O O . GLN A 1 94 ? -1.014 -2.762 18.621 1.00 67.12 94 GLN A O 1
ATOM 749 N N . ASN A 1 95 ? 0.765 -3.614 17.534 1.00 60.53 95 ASN A N 1
ATOM 750 C CA . ASN A 1 95 ? 0.948 -4.766 18.415 1.00 60.53 95 ASN A CA 1
ATOM 751 C C . ASN A 1 95 ? 1.455 -4.327 19.799 1.00 60.53 95 ASN A C 1
ATOM 753 O O . ASN A 1 95 ? 0.885 -4.720 20.812 1.00 60.53 95 ASN A O 1
ATOM 757 N N . GLU A 1 96 ? 2.413 -3.395 19.835 1.00 61.53 96 GLU A N 1
ATOM 758 C CA . GLU A 1 96 ? 2.943 -2.798 21.074 1.00 61.53 96 GLU A CA 1
ATOM 759 C C . GLU A 1 96 ? 1.881 -2.031 21.880 1.00 61.53 96 GLU A C 1
ATOM 761 O O . GLU A 1 96 ? 1.962 -1.942 23.101 1.00 61.53 96 GLU A O 1
ATOM 766 N N . LYS A 1 97 ? 0.851 -1.485 21.219 1.00 60.75 97 LYS A N 1
ATOM 767 C CA . LYS A 1 97 ? -0.254 -0.774 21.889 1.00 60.75 97 LYS A CA 1
ATOM 768 C C . LYS A 1 97 ? -1.329 -1.707 22.444 1.00 60.75 97 LYS A C 1
ATOM 770 O O . LYS A 1 97 ? -2.092 -1.284 23.305 1.00 60.75 97 LYS A O 1
ATOM 775 N N . LYS A 1 98 ? -1.425 -2.947 21.949 1.00 58.09 98 LYS A N 1
ATOM 776 C CA . LYS A 1 98 ? -2.401 -3.946 22.425 1.00 58.09 98 LYS A CA 1
ATOM 777 C C . LYS A 1 98 ? -1.891 -4.754 23.617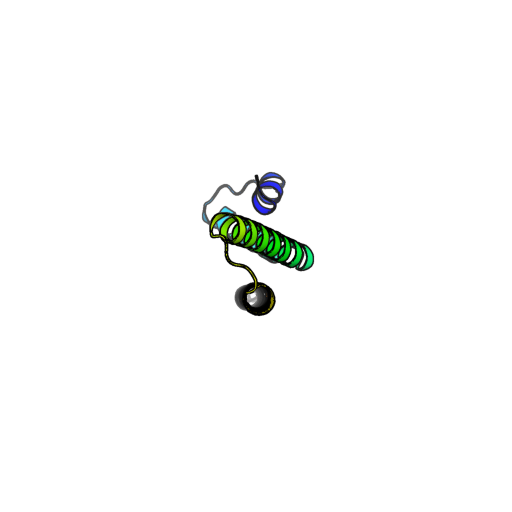 1.00 58.09 98 LYS A C 1
ATOM 779 O O . LYS A 1 98 ? -2.707 -5.236 24.392 1.00 58.09 98 LYS A O 1
ATOM 784 N N . THR A 1 99 ? -0.577 -4.875 23.791 1.00 55.88 99 THR A N 1
ATOM 785 C CA . THR A 1 99 ? 0.051 -5.588 24.917 1.00 55.88 99 THR A CA 1
ATOM 786 C C . THR A 1 99 ? 0.065 -4.798 26.231 1.00 55.88 99 THR A C 1
ATOM 788 O O . THR A 1 99 ? 0.456 -5.342 27.259 1.00 55.88 99 THR A O 1
ATOM 791 N N . VAL A 1 100 ? -0.407 -3.546 26.239 1.00 56.78 100 VAL A N 1
ATOM 792 C CA . VAL A 1 100 ? -0.515 -2.700 27.439 1.00 56.78 100 VAL A CA 1
ATOM 793 C C . VAL A 1 100 ? -1.977 -2.608 27.884 1.00 56.78 100 VAL A C 1
ATOM 795 O O . VAL A 1 100 ? -2.599 -1.550 27.838 1.00 56.78 100 VAL A O 1
ATOM 798 N N . LEU A 1 101 ? -2.560 -3.731 28.297 1.00 56.69 101 LEU A N 1
ATOM 799 C CA . LEU A 1 101 ? -3.747 -3.710 29.150 1.00 56.69 101 LEU A CA 1
ATOM 800 C C . LEU A 1 101 ? -3.426 -4.557 30.387 1.00 56.69 101 LEU A C 1
ATOM 802 O O . LEU A 1 101 ? -3.254 -5.768 30.243 1.00 56.69 101 LEU A O 1
ATOM 806 N N . PRO A 1 102 ? -3.275 -3.964 31.585 1.00 56.56 102 PRO A N 1
ATOM 807 C CA . PRO A 1 102 ? -3.068 -4.762 32.780 1.00 56.56 102 PRO A CA 1
ATOM 808 C C . PRO A 1 102 ? -4.349 -5.557 33.038 1.00 56.56 102 PRO A C 1
ATOM 810 O O . PRO A 1 102 ? -5.447 -4.996 33.035 1.00 56.56 102 PRO A O 1
ATOM 813 N N . HIS A 1 103 ? -4.211 -6.869 33.242 1.00 59.12 103 HIS A N 1
ATOM 814 C CA . HIS A 1 103 ? -5.283 -7.660 33.834 1.00 59.12 103 HIS A CA 1
ATOM 815 C C . HIS A 1 103 ? -5.719 -6.970 35.137 1.00 59.12 103 HIS A C 1
ATOM 817 O O . HIS A 1 103 ? -4.848 -6.611 35.937 1.00 59.12 103 HIS A O 1
ATOM 823 N N . PRO A 1 104 ? -7.027 -6.745 35.362 1.00 65.00 104 PRO A N 1
ATOM 824 C CA . PRO A 1 104 ? -7.480 -6.234 36.645 1.00 65.00 104 PRO A CA 1
ATOM 825 C C . PRO A 1 104 ? -7.059 -7.231 37.735 1.00 65.00 104 PRO A C 1
ATOM 827 O O . PRO A 1 104 ? -7.190 -8.441 37.514 1.00 65.00 104 PRO A O 1
ATOM 830 N N . PRO A 1 105 ? -6.524 -6.766 38.879 1.00 61.03 105 PRO A N 1
ATOM 831 C CA . PRO A 1 105 ? -6.226 -7.663 39.981 1.00 61.03 105 PRO A CA 1
ATOM 832 C C . PRO A 1 105 ? -7.531 -8.340 40.399 1.00 61.03 105 PRO A C 1
ATOM 834 O O . PRO A 1 105 ? -8.543 -7.675 40.630 1.00 61.03 105 PRO A O 1
ATOM 837 N N . LEU A 1 106 ? -7.507 -9.671 40.431 1.00 66.94 106 LEU A N 1
ATOM 838 C CA . LEU A 1 106 ? -8.550 -10.455 41.074 1.00 66.94 106 LEU A CA 1
ATOM 839 C C . LEU A 1 106 ? -8.518 -10.073 42.558 1.00 66.94 106 LEU A C 1
ATOM 841 O O . LEU A 1 106 ? -7.470 -10.193 43.195 1.00 66.94 106 LEU A O 1
ATOM 845 N N . ILE A 1 107 ? -9.635 -9.521 43.036 1.00 64.25 107 ILE A N 1
ATOM 846 C CA . ILE A 1 107 ? -9.907 -9.291 44.460 1.00 64.25 107 ILE A CA 1
ATOM 847 C C . ILE A 1 107 ? -9.904 -10.638 45.180 1.00 64.25 107 ILE A C 1
ATOM 849 O O . ILE A 1 107 ? -10.481 -11.593 44.609 1.00 64.25 107 ILE A O 1
#

Sequence (107 aa):
MGFLGRRLAARTLPPVTIRELRLALQDEWAAMPQQLIDTLILSMGRRCETCLAHRGFMEGRESVEDDEHSAVAENIENASEAVRKNRFKQRQGQNEKKTVLPHPPLI